Protein AF-E2AIP4-F1 (afdb_monomer_lite)

pLDDT: mean 85.75, std 9.27, range [45.81, 95.44]

Structure (mmCIF, N/CA/C/O backbone):
data_AF-E2AIP4-F1
#
_entry.id   AF-E2AIP4-F1
#
loop_
_atom_site.group_PDB
_atom_site.id
_atom_site.type_symbol
_atom_site.label_atom_id
_atom_site.label_alt_id
_atom_site.label_comp_id
_atom_site.label_asym_id
_atom_site.label_entity_id
_atom_site.label_seq_id
_atom_site.pdbx_PDB_ins_code
_atom_site.Cartn_x
_atom_site.Cartn_y
_ato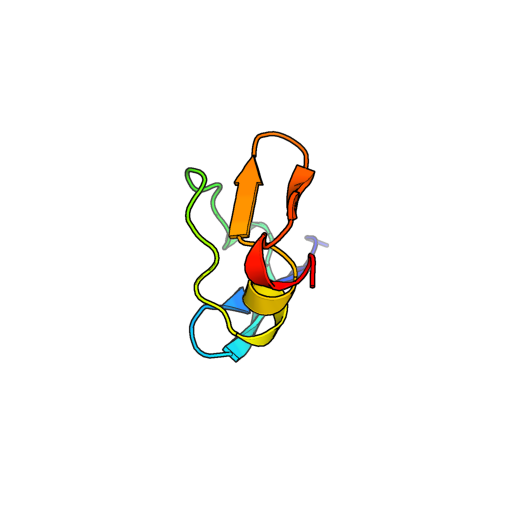m_site.Cartn_z
_atom_site.occupancy
_atom_site.B_iso_or_equiv
_atom_site.auth_seq_id
_atom_site.auth_comp_id
_atom_site.auth_asym_id
_atom_site.auth_atom_id
_atom_site.pdbx_PDB_model_num
ATOM 1 N N . ASP A 1 1 ? 20.679 -0.156 -11.670 1.00 82.75 1 ASP A N 1
ATOM 2 C CA . ASP A 1 1 ? 19.816 -0.796 -10.667 1.00 82.75 1 ASP A CA 1
ATOM 3 C C . ASP A 1 1 ? 18.641 0.088 -10.335 1.00 82.75 1 ASP A C 1
ATOM 5 O O . ASP A 1 1 ? 18.846 1.225 -9.923 1.00 82.75 1 ASP A O 1
ATOM 9 N N . GLN A 1 2 ? 17.435 -0.423 -10.581 1.00 89.31 2 GLN A N 1
ATOM 10 C CA . GLN A 1 2 ? 16.183 0.180 -10.129 1.00 89.31 2 GLN A CA 1
ATOM 11 C C . GLN A 1 2 ? 15.779 -0.433 -8.779 1.00 89.31 2 GLN A C 1
ATOM 13 O O . GLN A 1 2 ? 15.975 -1.640 -8.576 1.00 89.31 2 GLN A O 1
ATOM 18 N N . PRO A 1 3 ? 15.213 0.355 -7.848 1.00 95.25 3 PRO A N 1
ATOM 19 C CA . PRO A 1 3 ? 14.625 -0.186 -6.633 1.00 95.25 3 PRO A CA 1
ATOM 20 C C . PRO A 1 3 ? 13.514 -1.181 -6.958 1.00 95.25 3 PRO A C 1
ATOM 22 O O . PRO A 1 3 ? 12.761 -1.016 -7.916 1.00 95.25 3 PRO A O 1
ATOM 25 N N . HIS A 1 4 ? 13.413 -2.208 -6.126 1.00 94.88 4 HIS A N 1
ATOM 26 C CA . HIS A 1 4 ? 12.307 -3.148 -6.161 1.00 94.88 4 HIS A CA 1
ATOM 27 C C . HIS A 1 4 ? 11.549 -3.074 -4.848 1.00 94.88 4 HIS A C 1
ATOM 29 O O . HIS A 1 4 ? 12.142 -2.890 -3.779 1.00 94.88 4 HIS A O 1
ATOM 35 N N . TYR A 1 5 ? 10.241 -3.257 -4.934 1.00 94.06 5 TYR A N 1
ATOM 36 C CA . TYR A 1 5 ? 9.339 -3.166 -3.803 1.00 94.06 5 TYR A CA 1
ATOM 37 C C . TYR A 1 5 ? 8.643 -4.494 -3.566 1.00 94.06 5 TYR A C 1
ATOM 39 O O . TYR A 1 5 ? 8.270 -5.208 -4.495 1.00 94.06 5 TYR A O 1
ATOM 47 N N . ILE A 1 6 ? 8.441 -4.793 -2.287 1.00 92.06 6 ILE A N 1
ATOM 48 C CA . ILE A 1 6 ? 7.507 -5.820 -1.852 1.00 92.06 6 ILE A CA 1
ATOM 49 C C . ILE A 1 6 ? 6.175 -5.124 -1.583 1.00 92.06 6 ILE A C 1
ATOM 51 O O . ILE A 1 6 ? 6.107 -4.226 -0.744 1.00 92.06 6 ILE A O 1
ATOM 55 N N . ILE A 1 7 ? 5.125 -5.534 -2.291 1.00 89.25 7 ILE A N 1
ATOM 56 C CA . ILE A 1 7 ? 3.782 -4.961 -2.174 1.00 89.25 7 ILE A CA 1
ATOM 57 C C . ILE A 1 7 ? 2.822 -6.032 -1.678 1.00 89.25 7 ILE A C 1
ATOM 59 O O . ILE A 1 7 ? 2.733 -7.117 -2.249 1.00 89.25 7 ILE A O 1
ATOM 63 N N . PHE A 1 8 ? 2.075 -5.702 -0.630 1.00 85.44 8 PHE A N 1
ATOM 64 C CA . PHE A 1 8 ? 0.958 -6.507 -0.152 1.00 85.44 8 PHE A CA 1
ATOM 65 C C . PHE A 1 8 ? -0.322 -6.052 -0.851 1.00 85.44 8 PHE A C 1
ATOM 67 O O . PHE A 1 8 ? -0.688 -4.880 -0.767 1.00 85.44 8 PHE A O 1
ATOM 74 N N . ILE A 1 9 ? -1.000 -6.971 -1.533 1.00 84.56 9 ILE A N 1
ATOM 75 C CA . ILE A 1 9 ? -2.243 -6.680 -2.260 1.00 84.56 9 ILE A CA 1
ATOM 76 C C . ILE A 1 9 ? -3.469 -7.208 -1.503 1.00 84.56 9 ILE A C 1
ATOM 78 O O . ILE A 1 9 ? -3.348 -8.017 -0.581 1.00 84.56 9 ILE A O 1
ATOM 82 N N . GLU A 1 10 ? -4.662 -6.753 -1.887 1.00 76.69 10 GLU A N 1
ATOM 83 C CA . GLU A 1 10 ? -5.928 -7.003 -1.171 1.00 76.69 10 GLU A CA 1
ATOM 84 C C . GLU A 1 10 ? -6.236 -8.502 -0.958 1.00 76.69 10 GLU A C 1
ATOM 86 O O . GLU A 1 10 ? -6.764 -8.892 0.078 1.00 76.69 10 GLU A O 1
ATOM 91 N N . ASN A 1 11 ? -5.773 -9.387 -1.848 1.00 76.94 11 ASN A N 1
ATOM 92 C CA . ASN A 1 11 ? -5.985 -10.841 -1.753 1.00 76.94 11 ASN A CA 1
ATOM 93 C C . ASN A 1 11 ? -5.012 -11.576 -0.809 1.00 76.94 11 ASN A C 1
ATOM 95 O O . ASN A 1 11 ? -4.759 -12.768 -0.982 1.00 76.94 11 ASN A O 1
ATOM 99 N N . ASN A 1 12 ? -4.424 -10.875 0.162 1.00 77.62 12 ASN A N 1
ATOM 100 C CA . ASN A 1 12 ? -3.408 -11.413 1.076 1.00 77.62 12 ASN A CA 1
ATOM 101 C C . ASN A 1 12 ? -2.160 -11.985 0.378 1.00 77.62 12 ASN A C 1
ATOM 103 O O . ASN A 1 12 ? -1.436 -12.809 0.934 1.00 77.62 12 ASN A O 1
ATOM 107 N N . GLN A 1 13 ? -1.922 -11.552 -0.858 1.00 84.12 13 GLN A N 1
ATOM 108 C CA . GLN A 1 13 ? -0.768 -11.945 -1.651 1.00 84.12 13 GLN A CA 1
ATOM 109 C C . GLN A 1 13 ? 0.328 -10.888 -1.549 1.00 84.12 13 GLN A C 1
ATOM 111 O O . GLN A 1 13 ? 0.075 -9.714 -1.273 1.00 84.12 13 GLN A O 1
ATOM 116 N N . MET A 1 14 ? 1.553 -11.335 -1.799 1.00 88.31 14 MET A N 1
ATOM 117 C CA . MET A 1 14 ? 2.747 -10.507 -1.824 1.00 88.31 14 MET A CA 1
ATOM 118 C C . MET A 1 14 ? 3.331 -10.524 -3.235 1.00 88.31 14 MET A C 1
ATOM 120 O O . MET A 1 14 ? 3.527 -11.596 -3.812 1.00 88.31 14 MET A O 1
ATOM 124 N N . CYS A 1 15 ? 3.624 -9.348 -3.774 1.00 90.25 15 CYS A N 1
ATOM 125 C CA . CYS A 1 15 ? 4.240 -9.173 -5.083 1.00 90.25 15 CYS A CA 1
ATOM 126 C C . CYS A 1 15 ? 5.618 -8.532 -4.923 1.00 90.25 15 CYS A C 1
ATOM 128 O O . CYS A 1 15 ? 5.811 -7.680 -4.059 1.00 90.25 15 CYS A O 1
ATOM 130 N N . TYR A 1 16 ? 6.559 -8.936 -5.771 1.00 94.81 16 TYR A N 1
ATOM 131 C CA . TYR A 1 16 ? 7.857 -8.288 -5.918 1.00 94.81 16 TYR A CA 1
ATOM 132 C C . TYR A 1 16 ? 7.870 -7.587 -7.270 1.00 94.81 16 TYR A C 1
ATOM 134 O O . TYR A 1 16 ? 7.654 -8.249 -8.286 1.00 94.81 16 TYR A O 1
ATOM 142 N N . VAL A 1 17 ? 8.030 -6.266 -7.274 1.00 94.69 17 VAL A N 1
ATOM 143 C CA . VAL A 1 17 ? 7.834 -5.442 -8.475 1.00 94.69 17 VAL A CA 1
ATOM 144 C C . VAL A 1 17 ? 8.929 -4.391 -8.600 1.00 94.69 17 VAL A C 1
ATOM 146 O O . VAL A 1 17 ? 9.456 -3.917 -7.589 1.00 94.69 17 VAL A O 1
ATOM 149 N N . GLU A 1 18 ? 9.257 -4.014 -9.829 1.00 95.44 18 GLU A N 1
ATOM 150 C CA . GLU A 1 18 ? 10.172 -2.908 -10.113 1.00 95.44 18 GLU A CA 1
ATOM 151 C C . GLU A 1 18 ? 9.494 -1.552 -9.861 1.00 95.44 18 GLU A C 1
ATOM 153 O O . GLU A 1 18 ? 8.276 -1.416 -9.986 1.00 95.44 18 GLU A O 1
ATOM 158 N N . GLN A 1 19 ? 10.279 -0.527 -9.508 1.00 94.62 19 GLN A N 1
ATOM 159 C CA . GLN A 1 19 ? 9.758 0.829 -9.292 1.00 94.62 19 GLN A CA 1
ATOM 160 C C . GLN A 1 19 ? 9.023 1.397 -10.518 1.00 94.62 19 GLN A C 1
ATOM 162 O O . GLN A 1 19 ? 8.073 2.160 -10.368 1.00 94.62 19 GLN A O 1
ATOM 167 N N . ASP A 1 20 ? 9.457 1.046 -11.725 1.00 94.81 20 ASP A N 1
ATOM 168 C CA . ASP A 1 20 ? 8.875 1.591 -12.954 1.00 94.81 20 ASP A CA 1
ATOM 169 C C . ASP A 1 20 ? 7.490 0.975 -13.265 1.00 94.81 20 ASP A C 1
ATOM 171 O O . ASP A 1 20 ? 6.705 1.570 -14.003 1.00 94.81 20 ASP A O 1
ATOM 175 N N . ASP A 1 21 ? 7.151 -0.160 -12.634 1.00 93.56 21 ASP A N 1
ATOM 176 C CA . ASP A 1 21 ? 5.860 -0.855 -12.771 1.00 93.56 21 ASP A CA 1
ATOM 177 C C . ASP A 1 21 ? 4.803 -0.389 -11.752 1.00 93.56 21 ASP A C 1
ATOM 179 O O . ASP A 1 21 ? 3.670 -0.882 -11.746 1.00 93.56 21 ASP A O 1
ATOM 183 N N . ILE A 1 22 ? 5.147 0.555 -10.869 1.00 92.06 22 ILE A N 1
ATOM 184 C CA . ILE A 1 22 ? 4.240 1.072 -9.838 1.00 92.06 22 ILE A CA 1
ATOM 185 C C . ILE A 1 22 ? 3.847 2.518 -10.103 1.00 92.06 22 ILE A C 1
ATOM 187 O O . ILE A 1 22 ? 4.654 3.375 -10.448 1.00 92.06 22 ILE A O 1
ATOM 191 N N . SER A 1 23 ? 2.571 2.812 -9.872 1.00 90.75 23 SER A N 1
ATOM 192 C CA . SER A 1 23 ? 2.029 4.164 -9.954 1.00 90.75 23 SER A CA 1
ATOM 193 C C . SER A 1 23 ? 1.483 4.606 -8.607 1.00 90.75 23 SER A C 1
ATOM 195 O O . SER A 1 23 ? 0.848 3.820 -7.899 1.00 90.75 23 SER A O 1
ATOM 197 N N . LEU A 1 24 ? 1.642 5.891 -8.291 1.00 85.88 24 LEU A N 1
ATOM 198 C CA . LEU A 1 24 ? 0.928 6.500 -7.173 1.00 85.88 24 LEU A CA 1
ATOM 199 C C . LEU A 1 24 ? -0.582 6.379 -7.398 1.00 85.88 24 LEU A C 1
ATOM 201 O O . LEU A 1 24 ? -1.086 6.628 -8.494 1.00 85.88 24 LEU A O 1
ATOM 205 N N . CYS A 1 25 ? -1.306 6.016 -6.346 1.00 81.25 25 CYS A N 1
ATOM 206 C CA . CYS A 1 25 ? -2.759 5.956 -6.353 1.00 81.25 25 CYS A CA 1
ATOM 207 C C . CYS A 1 25 ? -3.331 6.919 -5.313 1.00 81.25 25 CYS A C 1
ATOM 209 O O . CYS A 1 25 ? -2.654 7.316 -4.364 1.00 81.25 25 CYS A O 1
ATOM 211 N N . SER A 1 26 ? -4.591 7.311 -5.499 1.00 83.69 26 SER A N 1
ATOM 212 C CA . SER A 1 26 ? -5.310 8.041 -4.459 1.00 83.69 26 SER A CA 1
ATOM 213 C C . SER A 1 26 ? -5.418 7.178 -3.200 1.00 83.69 26 SER A C 1
ATOM 215 O O . SER A 1 26 ? -5.605 5.965 -3.329 1.00 83.69 26 SER A O 1
ATOM 217 N N . PRO A 1 27 ? -5.369 7.786 -2.004 1.00 82.81 27 PRO A N 1
ATOM 218 C CA . PRO A 1 27 ? -5.661 7.095 -0.759 1.00 82.81 27 PRO A CA 1
ATOM 219 C C . PRO A 1 27 ? -6.948 6.268 -0.841 1.00 82.81 27 PRO A C 1
ATOM 221 O O . PRO A 1 27 ? -7.980 6.755 -1.308 1.00 82.81 27 PRO A O 1
ATOM 224 N N . ARG A 1 28 ? -6.881 5.015 -0.390 1.00 83.44 28 ARG A N 1
ATOM 225 C CA . ARG A 1 28 ? -8.011 4.078 -0.325 1.00 83.44 28 ARG A CA 1
ATOM 226 C C . ARG A 1 28 ? -8.028 3.378 1.027 1.00 83.44 28 ARG A C 1
ATOM 228 O O . ARG A 1 28 ? -7.025 3.370 1.744 1.00 83.44 28 ARG A O 1
ATOM 235 N N . GLU A 1 29 ? -9.179 2.809 1.365 1.00 86.31 29 GLU A N 1
ATOM 236 C CA . GLU A 1 29 ? -9.281 1.910 2.510 1.00 86.31 29 GLU A CA 1
ATOM 237 C C . GLU A 1 29 ? -8.433 0.658 2.276 1.00 86.31 29 GLU A C 1
ATOM 239 O O . GLU A 1 29 ? -8.354 0.130 1.166 1.00 86.31 29 GLU A O 1
ATOM 244 N N . ILE A 1 30 ? -7.772 0.199 3.334 1.00 86.44 30 ILE A N 1
ATOM 245 C CA . ILE A 1 30 ? -6.929 -0.989 3.311 1.00 86.44 30 ILE A CA 1
ATOM 246 C C . ILE A 1 30 ? -7.836 -2.213 3.406 1.00 86.44 30 ILE A C 1
ATOM 248 O O . ILE A 1 30 ? -8.350 -2.546 4.471 1.00 86.44 30 ILE A O 1
ATOM 252 N N . ASN A 1 31 ? -7.982 -2.908 2.282 1.00 81.19 31 ASN A N 1
ATOM 253 C CA . ASN A 1 31 ? -8.747 -4.147 2.163 1.00 81.19 31 ASN A CA 1
ATOM 254 C C . ASN A 1 31 ? -7.829 -5.385 2.131 1.00 81.19 31 ASN A C 1
ATOM 256 O O . ASN A 1 31 ? -7.987 -6.288 1.319 1.00 81.19 31 ASN A O 1
ATOM 260 N N . ASN A 1 32 ? -6.802 -5.405 2.978 1.00 85.69 32 ASN A N 1
ATOM 261 C CA . ASN A 1 32 ? -5.930 -6.562 3.185 1.00 85.69 32 ASN A CA 1
ATOM 262 C C . ASN A 1 32 ? -6.043 -6.967 4.657 1.00 85.69 32 ASN A C 1
ATOM 264 O O . ASN A 1 32 ? -5.900 -6.107 5.512 1.00 85.69 32 ASN A O 1
ATOM 268 N N . VAL A 1 33 ? -6.285 -8.238 4.982 1.00 83.88 33 VAL A N 1
ATOM 269 C CA . VAL A 1 33 ? -6.550 -8.657 6.376 1.00 83.88 33 VAL A CA 1
ATOM 270 C C . VAL A 1 33 ? -5.338 -8.453 7.299 1.00 83.88 33 VAL A C 1
ATOM 272 O O . VAL A 1 33 ? -5.499 -8.014 8.439 1.00 83.88 33 VAL A O 1
ATOM 275 N N . GLU A 1 34 ? -4.122 -8.715 6.817 1.00 85.12 34 GLU A N 1
ATOM 276 C CA . GLU A 1 34 ? -2.901 -8.630 7.631 1.00 85.12 34 GLU A CA 1
ATOM 277 C C . GLU A 1 34 ? -2.506 -7.193 7.986 1.00 85.12 34 GLU A C 1
ATOM 279 O O . GLU A 1 34 ? -1.997 -6.953 9.086 1.00 85.12 34 GLU A O 1
ATOM 284 N N . ILE A 1 35 ? -2.752 -6.246 7.076 1.00 85.62 35 ILE A N 1
ATOM 285 C CA . ILE A 1 35 ? -2.484 -4.812 7.282 1.00 85.62 35 ILE A CA 1
ATOM 286 C C . ILE A 1 35 ? -3.712 -4.122 7.875 1.00 85.62 35 ILE A C 1
ATOM 288 O O . ILE A 1 35 ? -3.599 -3.354 8.828 1.00 85.62 35 ILE A O 1
ATOM 292 N N . GLY A 1 36 ? -4.883 -4.446 7.336 1.00 87.69 36 GLY A N 1
ATOM 293 C CA . GLY A 1 36 ? -6.193 -3.904 7.678 1.00 87.69 36 GLY A CA 1
ATOM 294 C C . GLY A 1 36 ? -6.546 -4.102 9.141 1.00 87.69 36 GLY A C 1
ATOM 295 O O . GLY A 1 36 ? -7.189 -3.241 9.733 1.00 87.69 36 GLY A O 1
ATOM 296 N N . ARG A 1 37 ? -6.062 -5.180 9.777 1.00 88.00 37 ARG A N 1
ATOM 297 C CA . ARG A 1 37 ? -6.205 -5.339 11.229 1.00 88.00 37 ARG A CA 1
ATOM 298 C C . ARG A 1 37 ? -5.546 -4.199 12.000 1.00 88.00 37 ARG A C 1
ATOM 300 O O . ARG A 1 37 ? -6.118 -3.800 12.993 1.00 88.00 37 ARG A O 1
ATOM 307 N N . PHE A 1 38 ? -4.420 -3.645 11.542 1.00 89.56 38 PHE A N 1
ATOM 308 C CA . PHE A 1 38 ? -3.687 -2.576 12.233 1.00 89.56 38 PHE A CA 1
ATOM 309 C C . PHE A 1 38 ? -4.025 -1.170 11.738 1.00 89.56 38 PHE A C 1
ATOM 311 O O . PHE A 1 38 ? -4.045 -0.236 12.537 1.00 89.56 38 PHE A O 1
ATOM 318 N N . PHE A 1 39 ? -4.293 -1.011 10.441 1.00 90.12 39 PHE A N 1
ATOM 319 C CA . PHE A 1 39 ? -4.467 0.288 9.791 1.00 90.12 39 PHE A CA 1
ATOM 320 C C . PHE A 1 39 ? -5.672 0.279 8.853 1.00 90.12 39 PHE A C 1
ATOM 322 O O . PHE A 1 39 ? -5.858 -0.676 8.109 1.00 90.12 39 PHE A O 1
ATOM 329 N N . CYS A 1 40 ? -6.468 1.348 8.837 1.00 89.19 40 CYS A N 1
ATOM 330 C CA . CYS A 1 40 ? -7.654 1.432 7.979 1.00 89.19 40 CYS A CA 1
ATOM 331 C C . CYS A 1 40 ? -7.398 2.127 6.635 1.00 89.19 40 CYS A C 1
ATOM 333 O O . CYS A 1 40 ? -8.028 1.771 5.645 1.00 89.19 40 CYS A O 1
ATOM 335 N N . ARG A 1 41 ? -6.488 3.107 6.572 1.00 89.62 41 ARG A N 1
ATOM 336 C CA . ARG A 1 41 ? -6.121 3.826 5.337 1.00 89.62 41 ARG A CA 1
ATOM 337 C C . ARG A 1 41 ? -4.759 4.499 5.466 1.00 89.62 41 ARG A C 1
ATOM 339 O O . ARG A 1 41 ? -4.273 4.700 6.576 1.00 89.62 41 ARG A O 1
ATOM 346 N N . PHE A 1 42 ? -4.170 4.885 4.341 1.00 86.44 42 PHE A N 1
ATOM 347 C CA . PHE A 1 42 ? -3.041 5.816 4.303 1.00 86.44 42 PHE A CA 1
ATOM 348 C C . PHE A 1 42 ? -3.567 7.249 4.148 1.00 86.44 42 PHE A C 1
ATOM 350 O O . PHE A 1 42 ? -4.443 7.485 3.320 1.00 86.44 42 PHE A O 1
ATOM 357 N N . GLU A 1 43 ? -3.075 8.195 4.941 1.00 89.56 43 GLU A N 1
ATOM 358 C CA . GLU A 1 43 ? -3.463 9.607 4.886 1.00 89.56 43 GLU A CA 1
ATOM 359 C C . GLU A 1 43 ? -2.203 10.473 4.832 1.00 89.56 43 GLU A C 1
ATOM 361 O O . GLU A 1 43 ? -1.455 10.571 5.806 1.00 89.56 43 GLU A O 1
ATOM 366 N N . ASP A 1 44 ? -1.971 11.060 3.654 1.00 85.69 44 ASP A N 1
ATOM 367 C CA . ASP A 1 44 ? -0.838 11.911 3.275 1.00 85.69 44 ASP A CA 1
ATOM 368 C C . ASP A 1 44 ? 0.551 11.305 3.514 1.00 85.69 44 ASP A C 1
ATOM 370 O O . ASP A 1 44 ? 1.261 10.955 2.576 1.00 85.69 44 ASP A O 1
ATOM 374 N N . THR A 1 45 ? 0.958 11.206 4.774 1.00 88.75 45 THR A N 1
ATOM 375 C CA . THR A 1 45 ? 2.308 10.823 5.205 1.00 88.75 45 THR A CA 1
ATOM 376 C C . THR A 1 45 ? 2.323 9.650 6.181 1.00 88.75 45 THR A C 1
ATOM 378 O O . THR A 1 45 ? 3.398 9.132 6.477 1.00 88.75 45 THR A O 1
ATOM 381 N N . HIS A 1 46 ? 1.164 9.216 6.688 1.00 90.00 46 HIS A N 1
ATOM 382 C CA . HIS A 1 46 ? 1.078 8.202 7.739 1.00 90.00 46 HIS A CA 1
ATOM 383 C C . HIS A 1 46 ? -0.119 7.266 7.533 1.00 90.00 46 HIS A C 1
ATOM 385 O O . HIS A 1 46 ? -1.100 7.602 6.875 1.00 90.00 46 HIS A O 1
ATOM 391 N N . TYR A 1 47 ? -0.053 6.076 8.129 1.00 90.56 47 TYR A N 1
ATOM 392 C CA . TYR A 1 47 ? -1.192 5.165 8.198 1.00 90.56 47 TYR A CA 1
ATOM 393 C C . TYR A 1 47 ? -2.114 5.531 9.364 1.00 90.56 47 TYR A C 1
ATOM 395 O O . TYR A 1 47 ? -1.653 5.784 10.476 1.00 90.56 47 TYR A O 1
ATOM 403 N N . VAL A 1 48 ? -3.421 5.516 9.115 1.00 91.38 48 VAL A N 1
ATOM 404 C CA . VAL A 1 48 ? -4.456 5.732 10.128 1.00 91.38 48 VAL A CA 1
ATOM 405 C C . VAL A 1 48 ? -4.726 4.403 10.842 1.00 91.38 48 VAL A C 1
ATOM 407 O O . VAL A 1 48 ? -5.042 3.422 10.162 1.00 91.38 48 VAL A O 1
ATOM 410 N N . PRO A 1 49 ? -4.625 4.336 12.183 1.00 91.69 49 PRO A N 1
ATOM 411 C CA . PRO A 1 49 ? -4.898 3.119 12.940 1.00 91.69 49 PRO A CA 1
ATOM 412 C C . PRO A 1 49 ? -6.307 2.571 12.712 1.00 91.69 49 PRO A C 1
ATOM 414 O O . PRO A 1 49 ? -7.276 3.317 12.532 1.00 91.69 49 PRO A O 1
ATOM 417 N N . ASN A 1 50 ? -6.43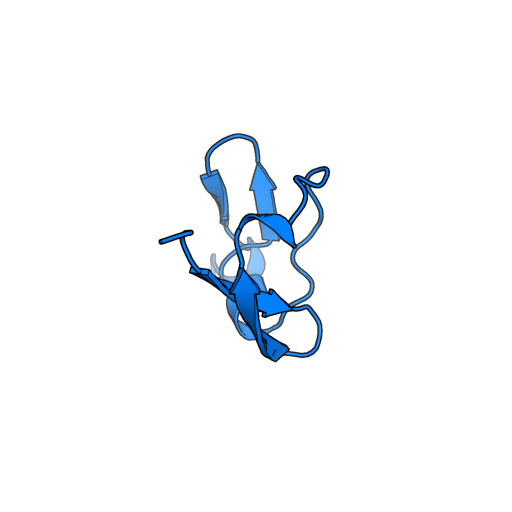2 1.248 12.758 1.00 89.38 50 ASN A N 1
ATOM 418 C CA . ASN A 1 50 ? -7.729 0.602 12.782 1.00 89.38 50 ASN A CA 1
ATOM 419 C C . ASN A 1 50 ? -8.370 0.781 14.170 1.00 89.38 50 ASN A C 1
ATOM 421 O O . ASN A 1 50 ? -7.908 0.222 15.162 1.00 89.38 50 ASN A O 1
ATOM 425 N N . LYS A 1 51 ? -9.482 1.524 14.215 1.00 80.50 51 LYS A N 1
ATOM 426 C CA . LYS A 1 51 ? -10.257 1.814 15.434 1.00 80.50 51 LYS A CA 1
ATOM 427 C C . LYS A 1 51 ? -10.808 0.562 16.127 1.00 80.50 51 LYS A C 1
ATOM 429 O O . LYS A 1 51 ? -11.130 0.614 17.306 1.00 80.50 51 LYS A O 1
ATOM 434 N N . TYR A 1 52 ? -10.918 -0.563 15.418 1.00 71.69 52 TYR A N 1
ATOM 435 C CA . TYR A 1 52 ? -11.373 -1.830 15.995 1.00 71.69 52 TYR A CA 1
ATOM 436 C C . TYR A 1 52 ? -10.311 -2.524 16.870 1.00 71.69 52 TYR A C 1
ATOM 438 O O . TYR A 1 52 ? -10.654 -3.483 17.555 1.00 71.69 52 TYR A O 1
ATOM 446 N N . LEU A 1 53 ? -9.057 -2.047 16.883 1.00 62.06 53 LEU A N 1
ATOM 447 C CA . LEU A 1 53 ? -8.007 -2.515 17.800 1.00 62.06 53 LEU A CA 1
ATOM 448 C C . LEU A 1 53 ? -7.895 -1.712 19.105 1.00 62.06 53 LEU A C 1
ATOM 450 O O . LEU A 1 53 ? -7.096 -2.083 19.957 1.00 62.06 53 LEU A O 1
ATOM 454 N N . GLU A 1 54 ? -8.655 -0.629 19.291 1.00 54.97 54 GLU A N 1
ATOM 455 C CA . GLU A 1 54 ? -8.613 0.176 20.528 1.00 54.97 54 GLU A CA 1
ATOM 456 C C . GLU A 1 54 ? -9.398 -0.464 21.701 1.00 54.97 54 GLU A C 1
ATOM 458 O O . GLU A 1 54 ? -9.901 0.253 22.566 1.00 54.97 54 GLU A O 1
ATOM 463 N N . GLN A 1 55 ? -9.535 -1.799 21.730 1.00 45.81 55 GLN A N 1
ATOM 464 C CA . GLN A 1 55 ? -10.234 -2.550 22.789 1.00 45.81 55 GLN A CA 1
ATOM 465 C C . GLN A 1 55 ? -9.279 -3.141 23.824 1.00 45.81 55 GLN A C 1
ATOM 467 O O . GLN A 1 55 ? -8.283 -3.781 23.417 1.00 45.81 55 GLN A O 1
#

Secondary structure (DSSP, 8-state):
---EEEEE-TTS-EEEEEGGG-------B---HHHHTTEEEEETTEEEE-GGG--

Organism: Camponotus floridanus (NCBI:txid104421)

Foldseek 3Di:
DFDWDWDQDLVRDTDIGGPVPDDDDDKDFRNHPVVNQAFGIDDDDGTHGDPVPPD

InterPro domains:
  IPR036623 Hemimethylated DNA-binding domain superfamily [G3DSA:2.30.30.390] (1-53)

Sequence (55 aa):
DQPHYIIFIENNQMCYVEQDDISLCSPREINNVEIGRFFCRFEDTHYVPNKYLEQ

Radius of gyration: 12.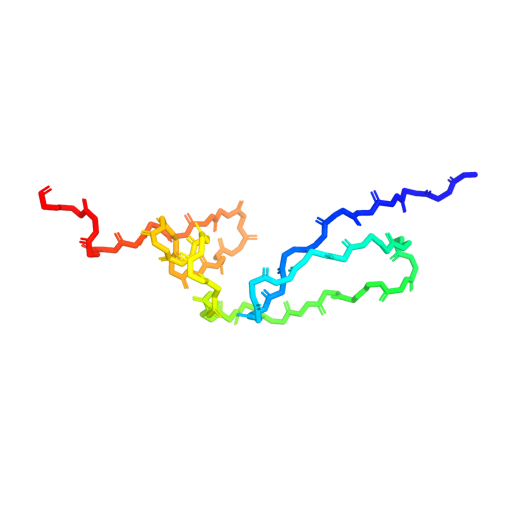89 Å; chains: 1; bounding box: 31×24×36 Å

=== Feature glossary ===
A reading guide for the features in this record.

Start from the sequence.

  · This is the polypeptide sequence — one letter per residue, N-terminus first. Length ranges from a few dozen residues for small domains to over a thousand for large multi-domain proteins.

Fold it, and you get atomic coordinates and the backbone conformation that goes with them.

  · Structure coordinates are given as an mmCIF _atom_site loop: one row per atom with element, residue name, chain id, sequence number, and x/y/z position in Å. Only the four main-chain atoms per residue are included here; side chains are omitted to keep the record compact.

  · Backbone dihedral angles. Every residue except chain termini has a φ (preceding-C → N → Cα → C) and a ψ (N → Cα → C → next-N). They are reported in degrees following the IUPAC sign convention. Secondary structure is essentially a statement about which (φ, ψ) basin each residue occupies.

  · The SS8 string is DSSP's per-residue secondary-structure call. α-helix (H) means an i→i+4 H-bond ladder; β-strand (E) means the residue participates in a β-sheet; 3₁₀ (G) and π (I) are tighter and wider helices; T/S are turns/bends; '-' is loop.

  · SS3 is a coarse helix/strand/coil call (letters a/b/c) made by the P-SEA algorithm from inter-Cα distances and dihedrals. It is less detailed than DSSP but needs only Cα positions.

Summarize the fold with a handful of shape descriptors and a per-residue structural alphabet.

  · Radius of gyration (Rg) is the root-mean-square distance of Cα atoms from their centroid — a single number for overall size and compactness. A globular domain of N residues has Rg ≈ 2.2·N^0.38 Å; an extended or disordered chain has a much larger Rg. The Cα contact count is the number of residue pairs whose Cα atoms are within 8 Å and are more than four positions apart in sequence — a standard proxy for tert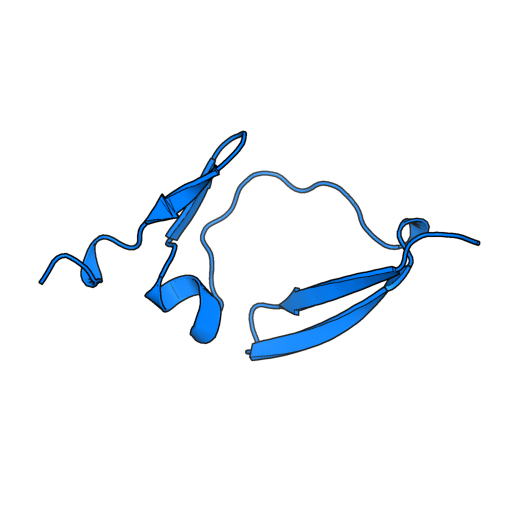iary packing density. The bounding box is the smallest axis-aligned box enclosing all Cα atoms.

  · The Foldseek 3Di string encodes local tertiary geometry as a 20-letter alphabet — one character per residue — derived from the relative positions of nearby Cα atoms. Unlike the amino-acid sequence, 3Di is a direct function of the 3D structure, so two proteins with the same fold have similar 3Di strings even at low sequence identity.

  · Solvent-accessible surface area (SASA) is the area in Å² traced out by the centre of a 1.4 Å probe sphere (a water molecule) rolled over the protein's van der Waals surface (Shrake–Rupley / Lee–Richards construction). Buried residues have near-zero SASA; fully exposed residues can exceed 200 Å². The total SASA scales roughly with the number of surface residues.

Ask how reliable the model is.

  · pLDDT (predicted Local Distance Difference Test) is AlphaFold's per-residue confidence score, ranging from 0 to 100. Values above 90 indicate hig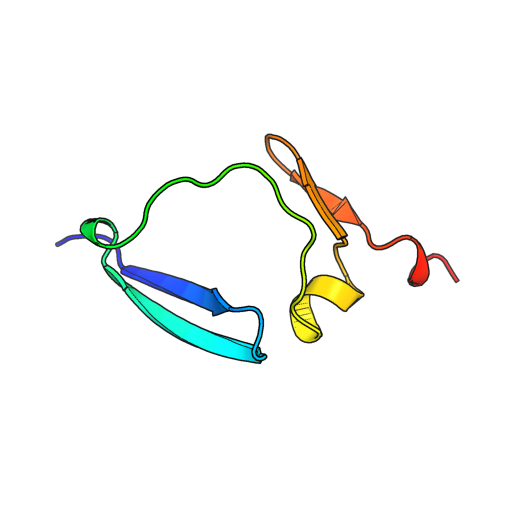h confidence (typically well-packed cores); 70–90 is confident; 50–70 low confidence; below 50 usually means the region is disordered or the prediction is unreliable there. AlphaFold stores pLDDT in the mmCIF B-factor column.

  · B-factor (Debye–Waller factor) reflects atomic displacement in the crystal lattice. It is an experimental observable (units Å²), not a prediction; low values mean the atom is pinned down, high values mean it moves or is heterogeneous across the crystal.

  · Predicted Aligned Error (PAE) is an AlphaFold confidence matrix: entry (i, j) is the expected error in the position of residue j, in ångströms, when the prediction is superimposed on the true structure at residue i. Low PAE within a block of residues means that block is internally rigid and well-predicted; high PAE between two blocks means their relative placement is uncertain even if each block individually is confident.

Place it in context: what it resembles, what it is annotated as, and how it looks.

  · Nearest PDB neighbors are the top structural matches found by Foldseek when searching this structure against the entire Protein Data Bank. Each hit reports a TM-score (0 to 1; >0.5 almost always implies the same fold) and an E-value. These are *structural* homologs — they may share no detectable sequence similarity.

  · Functional annotations link the protein to curated databases. InterPro entries identify conserved domains and families by matching the sequence against member-database signatures (Pfam, PROSITE, CDD, …). Gene Ontol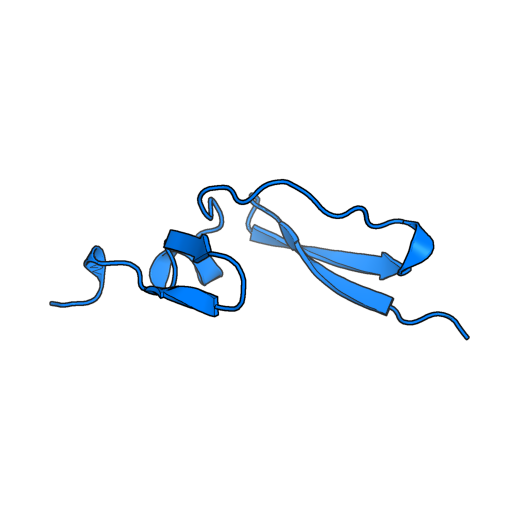ogy (GO) terms describe molecular function, biological process, and cellular component in a controlled vocabulary. CATH places the structure in a hierarchical fold classification (Class/Architecture/Topology/Homologous-superfamily). The organism is the source species.

  · Three diagnostic plots accompany the record. The Cα contact map visualizes the tertiary structure as a 2D adjacency matrix (8 Å cutoff, sequence-local contacts suppressed). The Ramachandran plot shows the distribution of backbone (φ, ψ) torsions, with points in the α and β basins reflecting secondary structure content. The PAE plot shows AlphaFold's inter-residue confidence as a color matrix.

  · Six rendered views show the 3D structure from the faces of a cube — i.e. along ±x, ±y, ±z. Rendering representation is drawn randomly per protein from cartoon (secondary-structure ribbons), sticks (backbone bonds), or molecular surface; coloring is either N→C rainbow (blue at the N-terminus through red at the C-terminus) or one color per chain.